Protein AF-A0A4V1T8W9-F1 (afdb_monomer)

Solvent-accessible surface area (backbone atoms only — not comparable to full-atom values): 6146 Å² total; per-residue (Å²): 132,60,69,70,64,53,53,52,52,52,54,53,55,52,54,60,68,66,64,73,64,78,84,74,72,75,81,77,67,94,60,68,73,62,52,72,60,48,53,58,55,50,48,54,55,41,43,75,73,68,45,55,63,72,58,51,54,61,49,60,76,72,62,72,85,55,66,67,59,56,48,52,62,79,56,72,62,85,78,95,57,56,71,68,56,45,38,62,76,71,42,38,87,81,76,106

Nearest PDB structures (foldseek):
  6byh-assembly1_A  TM=2.080E-01  e=4.794E+00  Homo sapiens
  6byh-assembly2_B  TM=2.368E-01  e=5.490E+00  Homo sapiens

pLDDT: mean 84.76, st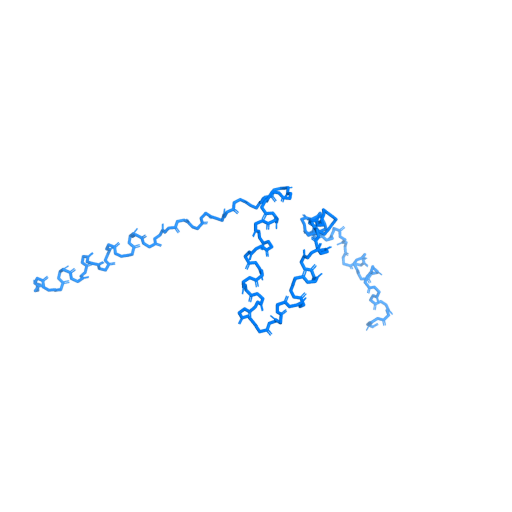d 12.33, range [56.06, 98.25]

Foldseek 3Di:
DDPVVVVVVVVVVVVVVVPPDDPPDDPPDPDCPCVVVVLVVVLVVCVVVPNDNVVSCVVSVPDDDDPPVVCVVVVPDDDPDDPVRVCVVVVVVVVD

Radius of gyration: 25.56 Å; Cα contacts (8 Å, |Δi|>4): 18; chains: 1; bounding box: 35×67×48 Å

Mean predicted aligned error: 11.92 Å

Sequence (96 aa):
MSAKRLCLSIMLATAVATGATSAWAASCSKTSAGFEEWKTEIRGDAINAGVSERTVDKVLANVSYSKATIRADRGQKSFKLTLDEFLRKRGASTIV

Secondary structure (DSSP, 8-state):
--HHHHHHHHHHHHHHHHS-----PPPPPSSSTTHHHHHHHHHHHHHHTT--HHHHHHHHTT----HHHHHHHHT-------HHHHHHHHTHHHH-

Structure (mmCIF, N/CA/C/O backbone):
data_AF-A0A4V1T8W9-F1
#
_entry.id   AF-A0A4V1T8W9-F1
#
loop_
_atom_site.group_PDB
_atom_site.id
_atom_site.type_symbol
_atom_site.label_atom_id
_atom_site.label_alt_id
_atom_site.label_comp_id
_atom_site.label_asym_id
_atom_site.label_entity_id
_atom_site.label_seq_id
_atom_site.pdbx_PDB_ins_code
_atom_site.Cartn_x
_atom_site.Cartn_y
_atom_site.Cartn_z
_atom_site.occupancy
_atom_site.B_iso_or_equiv
_atom_site.auth_seq_id
_atom_site.auth_comp_id
_atom_site.auth_asym_id
_atom_site.auth_atom_id
_atom_site.pdbx_PDB_model_num
ATOM 1 N N . MET A 1 1 ? -21.972 53.612 -5.941 1.00 56.06 1 MET A N 1
ATOM 2 C CA . MET A 1 1 ? -22.016 52.150 -5.692 1.00 56.06 1 MET A CA 1
ATOM 3 C C . MET A 1 1 ? -22.446 51.922 -4.250 1.00 56.06 1 MET A C 1
ATOM 5 O O . MET A 1 1 ? -21.876 52.546 -3.370 1.00 56.06 1 MET A O 1
ATOM 9 N N . SER A 1 2 ? -23.486 51.118 -3.998 1.00 59.91 2 SER A N 1
ATOM 10 C CA . SER A 1 2 ? -23.978 50.878 -2.629 1.00 59.91 2 SER A CA 1
ATOM 11 C C . SER A 1 2 ? -22.952 50.072 -1.826 1.00 59.91 2 SER A C 1
ATOM 13 O O . SER A 1 2 ? -22.413 49.096 -2.351 1.00 59.91 2 SER A O 1
ATOM 15 N N . ALA A 1 3 ? -22.719 50.446 -0.563 1.00 69.12 3 ALA A N 1
ATOM 16 C CA . ALA A 1 3 ? -21.759 49.802 0.342 1.00 69.12 3 ALA A CA 1
ATOM 17 C C . ALA A 1 3 ? -21.908 48.267 0.395 1.00 69.12 3 ALA A C 1
ATOM 19 O O . ALA A 1 3 ? -20.919 47.547 0.476 1.00 69.12 3 ALA A O 1
ATOM 20 N N . LYS A 1 4 ? -23.134 47.752 0.221 1.00 61.94 4 LYS A N 1
ATOM 21 C CA . LYS A 1 4 ? -23.422 46.309 0.154 1.00 61.94 4 LYS A CA 1
ATOM 22 C C . LYS A 1 4 ? -22.760 45.607 -1.038 1.00 61.94 4 LYS A C 1
ATOM 24 O O . LYS A 1 4 ? -22.270 44.494 -0.890 1.00 61.94 4 LYS A O 1
ATOM 29 N N . ARG A 1 5 ? -22.718 46.256 -2.210 1.00 67.56 5 ARG A N 1
ATOM 30 C CA . ARG A 1 5 ? -22.065 45.703 -3.411 1.00 67.56 5 ARG A CA 1
ATOM 31 C C . ARG A 1 5 ? -20.543 45.742 -3.284 1.00 67.56 5 ARG A C 1
ATOM 33 O O . ARG A 1 5 ? -19.889 44.829 -3.760 1.00 67.56 5 ARG A O 1
ATOM 40 N N . LEU A 1 6 ? -19.996 46.750 -2.600 1.00 72.00 6 LEU A N 1
ATOM 41 C CA . LEU A 1 6 ? -18.558 46.848 -2.340 1.00 72.00 6 LEU A CA 1
ATOM 42 C C . LEU A 1 6 ? -18.089 45.779 -1.336 1.00 72.00 6 LEU A C 1
ATOM 44 O O . LEU A 1 6 ? -17.105 45.098 -1.605 1.00 72.00 6 LEU A O 1
ATOM 48 N N . CYS A 1 7 ? -18.827 45.554 -0.242 1.00 73.06 7 CYS A N 1
ATOM 49 C CA . CYS A 1 7 ? -18.507 44.494 0.722 1.00 73.06 7 CYS A CA 1
ATOM 50 C C . CYS A 1 7 ? -18.578 43.088 0.109 1.00 73.06 7 CYS A C 1
ATOM 52 O O . CYS A 1 7 ? -17.715 42.259 0.391 1.00 73.06 7 CYS A O 1
ATOM 54 N N . LEU A 1 8 ? -19.571 42.821 -0.747 1.00 75.25 8 LEU A N 1
ATOM 55 C CA . LEU A 1 8 ? -19.710 41.514 -1.394 1.00 75.25 8 LEU A CA 1
ATOM 56 C C . LEU A 1 8 ? -18.554 41.235 -2.371 1.00 75.25 8 LEU A C 1
ATOM 58 O O . LEU A 1 8 ? -18.016 40.131 -2.381 1.00 75.25 8 LEU A O 1
ATOM 62 N N . SER A 1 9 ? -18.123 42.243 -3.136 1.00 70.69 9 SER A N 1
ATOM 63 C CA . SER A 1 9 ? -16.968 42.121 -4.035 1.00 70.69 9 SER A CA 1
ATOM 64 C C . SER A 1 9 ? -15.653 41.916 -3.280 1.00 70.69 9 SER A C 1
ATOM 66 O O . SER A 1 9 ? -14.816 41.134 -3.723 1.00 70.69 9 SER A O 1
ATOM 68 N N . ILE A 1 10 ? -15.475 42.577 -2.130 1.00 75.12 10 ILE A N 1
ATOM 69 C CA . ILE A 1 10 ? -14.282 42.411 -1.285 1.00 75.12 10 ILE A CA 1
ATOM 70 C C . ILE A 1 10 ? -14.229 40.996 -0.697 1.00 75.12 10 ILE A C 1
ATOM 72 O O . ILE A 1 10 ? -13.179 40.361 -0.765 1.00 75.12 10 ILE A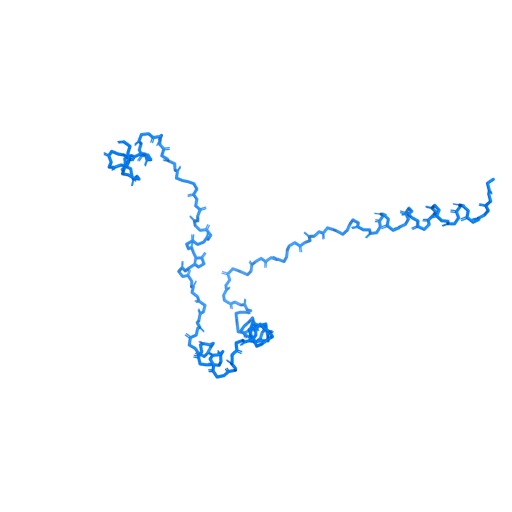 O 1
ATOM 76 N N . MET A 1 11 ? -15.356 40.479 -0.193 1.00 74.81 11 MET A N 1
ATOM 77 C CA . MET A 1 11 ? -15.467 39.115 0.347 1.00 74.81 11 MET A CA 1
ATOM 78 C C . MET A 1 11 ? -15.179 38.042 -0.712 1.00 74.81 11 MET A C 1
ATOM 80 O O . MET A 1 11 ? -14.458 37.081 -0.448 1.00 74.81 11 MET A O 1
ATOM 84 N N . LEU A 1 12 ? -15.691 38.217 -1.934 1.00 74.88 12 LEU A N 1
ATOM 85 C CA . LEU A 1 12 ? -15.455 37.263 -3.019 1.00 74.88 12 LEU A CA 1
ATOM 86 C C . LEU A 1 12 ? -13.993 37.286 -3.501 1.00 74.88 12 LEU A C 1
ATOM 88 O O . LEU A 1 12 ? -13.416 36.233 -3.761 1.00 74.88 12 LEU A O 1
ATOM 92 N N . ALA A 1 13 ? -13.369 38.467 -3.560 1.00 71.62 13 ALA A N 1
ATOM 93 C CA . ALA A 1 13 ? -11.958 38.605 -3.924 1.00 71.62 13 ALA A CA 1
ATOM 94 C C . ALA A 1 13 ? -11.015 37.985 -2.876 1.00 71.62 13 ALA A C 1
ATOM 96 O O . ALA A 1 13 ? -10.001 37.389 -3.239 1.00 71.62 13 ALA A O 1
ATOM 97 N N . THR A 1 14 ? -11.363 38.062 -1.585 1.00 70.56 14 THR A N 1
ATOM 98 C CA . THR A 1 14 ? -10.576 37.414 -0.521 1.00 70.56 14 THR A CA 1
ATOM 99 C C . THR A 1 14 ? -10.712 35.893 -0.543 1.00 70.56 14 THR A C 1
ATOM 101 O O . THR A 1 14 ? -9.710 35.211 -0.357 1.00 70.56 14 THR A O 1
ATOM 104 N N . ALA A 1 15 ? -11.899 35.352 -0.838 1.00 70.44 15 ALA A N 1
ATOM 105 C CA . ALA A 1 15 ? -12.113 33.904 -0.937 1.00 70.44 15 ALA A CA 1
ATOM 106 C C . ALA A 1 15 ? -11.342 33.254 -2.104 1.00 70.44 15 ALA A C 1
ATOM 108 O O . ALA A 1 15 ? -10.829 32.145 -1.973 1.00 70.44 15 ALA A O 1
ATOM 109 N N . VAL A 1 16 ? -11.213 33.951 -3.239 1.00 69.38 16 VAL A N 1
ATOM 110 C CA . VAL A 1 16 ? -10.415 33.468 -4.382 1.00 69.38 16 VAL A CA 1
ATOM 111 C C . VAL A 1 16 ? -8.913 33.545 -4.088 1.00 69.38 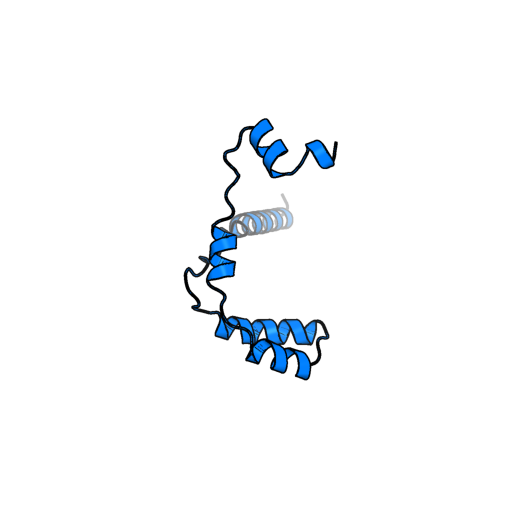16 VAL A C 1
ATOM 113 O O . VAL A 1 16 ? -8.169 32.644 -4.471 1.00 69.38 16 VAL A O 1
ATOM 116 N N . ALA A 1 17 ? -8.460 34.577 -3.367 1.00 67.94 17 ALA A N 1
ATOM 117 C CA . ALA A 1 17 ? -7.049 34.741 -3.018 1.00 67.94 17 ALA A CA 1
ATOM 118 C C . ALA A 1 17 ? -6.547 33.704 -1.994 1.00 67.94 17 ALA A C 1
ATOM 120 O O . ALA A 1 17 ? -5.376 33.331 -2.032 1.00 67.94 17 ALA A O 1
ATOM 121 N N . THR A 1 18 ? -7.411 33.205 -1.102 1.00 68.38 18 THR A N 1
ATOM 122 C CA . THR A 1 18 ? -7.051 32.188 -0.095 1.00 68.38 18 THR A CA 1
ATOM 123 C C . THR A 1 18 ? -7.296 30.747 -0.554 1.00 68.38 18 THR A C 1
ATOM 125 O O . THR A 1 18 ? -6.765 29.819 0.051 1.00 68.38 18 THR A O 1
ATOM 128 N N . GLY A 1 19 ? -8.052 30.541 -1.638 1.00 62.88 19 GLY A N 1
ATOM 129 C CA . GLY A 1 19 ? -8.343 29.216 -2.200 1.00 62.88 19 GLY A CA 1
ATOM 130 C C . GLY A 1 19 ? -7.181 28.562 -2.957 1.00 62.88 19 GLY A C 1
ATOM 131 O O . GLY A 1 19 ? -7.204 27.354 -3.183 1.00 62.88 19 GLY A O 1
ATOM 132 N N . ALA A 1 20 ? -6.140 29.320 -3.316 1.00 62.59 20 ALA A N 1
ATOM 133 C CA . ALA A 1 20 ? -4.939 28.802 -3.973 1.00 62.59 20 ALA A CA 1
ATOM 134 C C . ALA A 1 20 ? -3.983 28.139 -2.964 1.00 62.59 20 ALA A C 1
ATOM 136 O O . ALA A 1 20 ? -2.821 28.520 -2.826 1.00 62.59 20 ALA A O 1
ATOM 137 N N . THR A 1 21 ? -4.471 27.138 -2.231 1.00 66.50 21 THR A N 1
ATOM 138 C CA . THR A 1 21 ? -3.576 26.257 -1.480 1.00 66.50 21 THR A CA 1
ATOM 139 C C . THR A 1 21 ? -2.839 25.377 -2.482 1.00 66.50 21 THR A C 1
ATOM 141 O O . THR A 1 21 ? -3.437 24.720 -3.335 1.00 66.50 21 THR A O 1
ATOM 144 N N . SER A 1 22 ? -1.511 25.402 -2.430 1.00 64.38 22 SER A N 1
ATOM 145 C CA . SER A 1 22 ? -0.706 24.416 -3.137 1.00 64.38 22 SER A CA 1
ATOM 146 C C . SER A 1 22 ? -1.054 23.056 -2.540 1.00 64.38 22 SER A C 1
ATOM 148 O O . SER A 1 22 ? -0.864 22.834 -1.346 1.00 64.38 22 SER A O 1
ATOM 150 N N . ALA A 1 23 ? -1.597 22.150 -3.350 1.00 66.69 23 ALA A N 1
ATOM 151 C CA . ALA A 1 23 ? -1.761 20.764 -2.947 1.00 66.69 23 ALA A CA 1
ATOM 152 C C . ALA A 1 23 ? -0.364 20.135 -2.866 1.00 66.69 23 ALA A C 1
ATOM 154 O O . ALA A 1 23 ? 0.156 19.593 -3.842 1.00 66.69 23 ALA A O 1
ATOM 155 N N . TRP A 1 24 ? 0.281 20.264 -1.707 1.00 64.25 24 TRP A N 1
ATOM 156 C C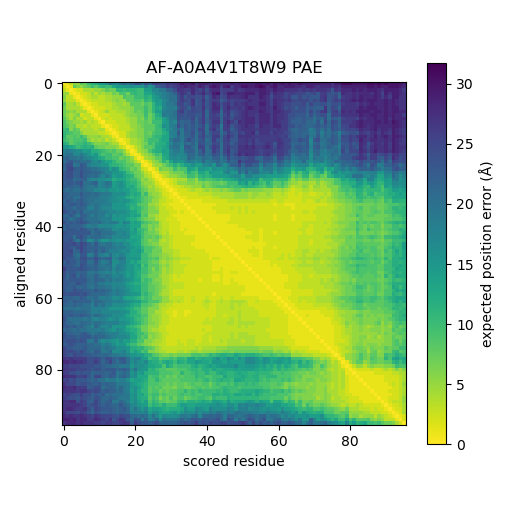A . TRP A 1 24 ? 1.477 19.499 -1.393 1.00 64.25 24 TRP A CA 1
ATOM 157 C C . TRP A 1 24 ? 1.033 18.053 -1.249 1.00 64.25 24 TRP A C 1
ATOM 159 O O . TRP A 1 24 ? 0.478 17.660 -0.224 1.00 64.25 24 TRP A O 1
ATOM 169 N N . ALA A 1 25 ? 1.228 17.264 -2.305 1.00 63.56 25 ALA A N 1
ATOM 170 C CA . ALA A 1 25 ? 1.090 15.826 -2.186 1.00 63.56 25 ALA A CA 1
ATOM 171 C C . ALA A 1 25 ? 2.017 15.376 -1.054 1.00 63.56 25 ALA A C 1
ATOM 173 O O . ALA A 1 25 ? 3.211 15.698 -1.057 1.00 63.56 25 ALA A O 1
ATOM 174 N N . ALA A 1 26 ? 1.462 14.669 -0.070 1.00 65.00 26 ALA A N 1
ATOM 175 C CA . ALA A 1 26 ? 2.272 14.054 0.965 1.00 65.00 26 ALA A CA 1
ATOM 176 C C . ALA A 1 26 ? 3.372 13.228 0.283 1.00 65.00 26 ALA A C 1
ATOM 178 O O . ALA A 1 26 ? 3.112 12.488 -0.669 1.00 65.00 26 ALA A O 1
ATOM 179 N N . SER A 1 27 ? 4.618 13.387 0.731 1.00 67.00 27 SER A N 1
ATOM 180 C CA . SER A 1 27 ? 5.725 12.605 0.185 1.00 67.00 27 SER A CA 1
ATOM 181 C C . SER A 1 27 ? 5.431 11.124 0.408 1.00 67.00 27 SER A C 1
ATOM 183 O O . SER A 1 27 ? 5.317 10.674 1.549 1.00 67.00 27 SER A O 1
ATOM 185 N N . CYS A 1 28 ? 5.287 10.358 -0.675 1.00 72.38 28 CYS A N 1
ATOM 186 C CA . CYS A 1 28 ? 5.044 8.926 -0.571 1.00 72.38 28 CYS A CA 1
ATOM 187 C C . CYS A 1 28 ? 6.227 8.260 0.1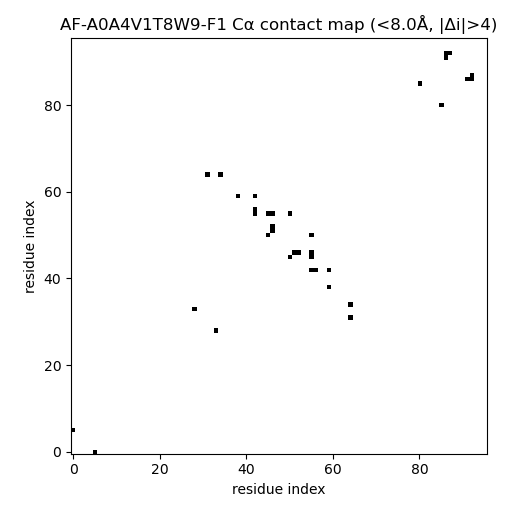47 1.00 72.38 28 CYS A C 1
ATOM 189 O O . CYS A 1 28 ? 7.368 8.324 -0.326 1.00 72.38 28 CYS A O 1
ATOM 191 N N . SER A 1 29 ? 5.958 7.584 1.268 1.00 77.81 29 SER A N 1
ATOM 192 C CA . SER A 1 29 ? 6.985 6.876 2.041 1.00 77.81 29 SER A CA 1
ATOM 193 C C . SER A 1 29 ? 7.777 5.916 1.152 1.00 77.81 29 SER A C 1
ATOM 195 O O . SER A 1 29 ? 7.215 5.151 0.366 1.00 77.81 29 SER A O 1
ATOM 197 N N . LYS A 1 30 ? 9.109 5.923 1.263 1.00 80.75 30 LYS A N 1
ATOM 198 C CA . LYS A 1 30 ? 9.976 4.988 0.522 1.00 80.75 30 LYS A CA 1
ATOM 199 C C . LYS A 1 30 ? 10.135 3.637 1.226 1.00 80.75 30 LYS A C 1
ATOM 201 O O . LYS A 1 30 ? 10.703 2.725 0.628 1.00 80.75 30 LYS A O 1
ATOM 206 N N . THR A 1 31 ? 9.636 3.509 2.453 1.00 87.25 31 THR A N 1
ATOM 207 C CA . THR A 1 31 ? 9.764 2.323 3.307 1.00 87.25 31 THR A CA 1
ATOM 208 C C . THR A 1 31 ? 8.384 1.835 3.761 1.00 87.25 31 THR A C 1
ATOM 210 O O . THR A 1 31 ? 7.357 2.354 3.331 1.00 87.25 31 THR A O 1
ATOM 213 N N . SER A 1 32 ? 8.357 0.834 4.642 1.00 90.88 32 SER A N 1
ATOM 214 C CA . SER A 1 32 ? 7.141 0.367 5.316 1.00 90.88 32 SER A CA 1
ATOM 215 C C . SER A 1 32 ? 6.671 1.286 6.449 1.00 90.88 32 SER A C 1
ATOM 217 O O . SER A 1 32 ? 5.718 0.943 7.144 1.00 90.88 32 SER A O 1
ATOM 219 N N . ALA A 1 33 ? 7.337 2.425 6.679 1.00 91.19 33 ALA A N 1
ATOM 220 C CA . ALA A 1 33 ? 6.910 3.387 7.689 1.00 91.19 33 ALA A CA 1
ATOM 221 C C . ALA A 1 33 ? 5.466 3.839 7.413 1.00 91.19 33 ALA A C 1
ATOM 223 O O . ALA A 1 33 ? 5.148 4.204 6.279 1.00 91.19 33 ALA A O 1
ATOM 224 N N . GLY A 1 34 ? 4.620 3.778 8.445 1.00 90.44 34 GLY A N 1
ATOM 225 C CA . GLY A 1 34 ? 3.188 4.087 8.375 1.00 90.44 34 GLY A CA 1
ATOM 226 C C . GLY A 1 34 ? 2.281 2.913 7.989 1.00 90.44 34 GLY A C 1
ATOM 227 O O . GLY A 1 34 ? 1.070 3.054 8.069 1.00 90.44 34 GLY A O 1
ATOM 228 N N . PHE A 1 35 ? 2.821 1.745 7.613 1.00 93.38 35 PHE A N 1
ATOM 229 C CA . PHE A 1 35 ? 1.987 0.615 7.183 1.00 93.38 35 PHE A CA 1
ATOM 230 C C . PHE A 1 35 ? 1.075 0.077 8.295 1.00 93.38 35 PHE A C 1
ATOM 232 O O . PHE A 1 35 ? -0.081 -0.233 8.040 1.00 93.38 35 PHE A O 1
ATOM 239 N N . GLU A 1 36 ? 1.583 -0.020 9.523 1.00 93.31 36 GLU A N 1
ATOM 240 C CA . GLU A 1 36 ? 0.791 -0.503 10.661 1.00 93.31 36 GLU A CA 1
ATOM 241 C C . GLU A 1 36 ? -0.308 0.489 11.060 1.00 93.31 36 GLU A C 1
ATOM 243 O O . GLU A 1 36 ? -1.428 0.065 11.321 1.00 93.31 36 GLU A O 1
ATOM 248 N N . GLU A 1 37 ? -0.020 1.792 11.012 1.00 93.06 37 GLU A N 1
ATOM 249 C CA . GLU A 1 37 ? -1.017 2.846 11.247 1.00 93.06 37 GLU A CA 1
ATOM 250 C C . GLU A 1 37 ? -2.131 2.789 10.197 1.00 93.06 37 GLU A C 1
ATOM 252 O 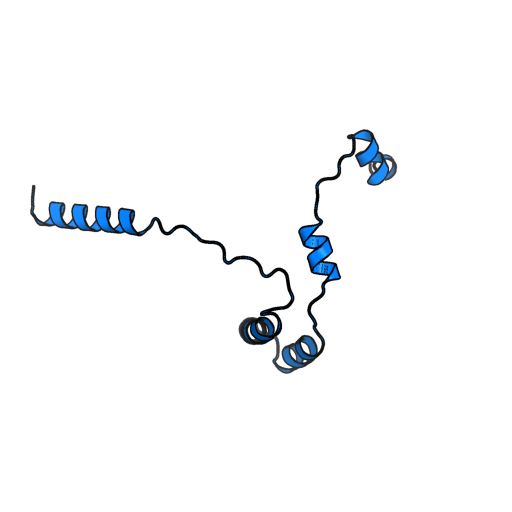O . GLU A 1 37 ? -3.314 2.738 10.523 1.00 93.06 37 GLU A O 1
ATOM 257 N N . TRP A 1 38 ? -1.745 2.660 8.927 1.00 92.50 38 TRP A N 1
ATOM 258 C CA . TRP A 1 38 ? -2.679 2.506 7.818 1.00 92.50 38 TRP A CA 1
ATOM 259 C C . TRP A 1 38 ? -3.593 1.277 7.966 1.00 92.50 38 TRP A C 1
ATOM 261 O O . TRP A 1 38 ? -4.754 1.330 7.563 1.00 92.50 38 TRP A O 1
ATOM 271 N N . LYS A 1 39 ? -3.133 0.169 8.574 1.00 94.88 39 LYS A N 1
ATOM 272 C CA . LYS A 1 39 ? -4.023 -0.977 8.853 1.00 94.88 39 LYS A CA 1
ATOM 273 C C . LYS A 1 39 ? -5.135 -0.616 9.843 1.00 94.88 39 LYS A C 1
ATOM 275 O O . LYS A 1 39 ? -6.229 -1.168 9.744 1.00 94.88 39 LYS A O 1
ATOM 280 N N . THR A 1 40 ? -4.875 0.283 10.786 1.00 93.88 40 THR A N 1
ATOM 281 C CA . THR A 1 40 ? -5.891 0.771 11.728 1.00 93.88 40 THR A CA 1
ATOM 282 C C . THR A 1 40 ? -6.922 1.634 11.006 1.00 93.88 40 THR A C 1
ATOM 284 O O . THR A 1 40 ? -8.122 1.436 11.192 1.00 93.88 40 THR A O 1
ATOM 287 N N . GLU A 1 41 ? -6.469 2.529 10.127 1.00 94.69 41 GLU A N 1
ATOM 288 C CA . GLU A 1 41 ? -7.345 3.369 9.302 1.00 94.69 41 GLU A CA 1
ATOM 289 C C . GLU A 1 41 ? -8.223 2.514 8.374 1.00 94.69 41 GLU A C 1
ATOM 291 O O . GLU A 1 41 ? -9.452 2.604 8.411 1.00 94.69 41 GLU A O 1
ATOM 296 N N . ILE A 1 42 ? -7.613 1.590 7.619 1.00 95.75 42 ILE A N 1
ATOM 297 C CA . ILE A 1 42 ? -8.342 0.757 6.655 1.00 95.75 42 ILE A CA 1
ATOM 298 C C . ILE A 1 42 ? -9.314 -0.213 7.328 1.00 95.75 42 ILE A C 1
ATOM 300 O O . ILE A 1 42 ? -10.308 -0.610 6.720 1.00 95.75 42 ILE A O 1
ATOM 304 N N . ARG A 1 43 ? -9.059 -0.598 8.587 1.00 97.00 43 ARG A N 1
ATOM 305 C CA . ARG A 1 43 ? -10.022 -1.364 9.385 1.00 97.00 43 ARG A CA 1
ATOM 306 C C . ARG A 1 43 ? -11.325 -0.582 9.535 1.00 97.00 43 ARG A C 1
ATOM 308 O O . ARG A 1 43 ? -12.391 -1.157 9.324 1.00 97.00 43 ARG A O 1
ATOM 315 N N . GLY A 1 44 ? -11.236 0.703 9.884 1.00 95.94 44 GLY A N 1
ATOM 316 C CA . GLY A 1 44 ? -12.393 1.590 10.011 1.00 95.94 44 GLY A CA 1
ATOM 317 C C . GLY A 1 44 ? -13.153 1.721 8.694 1.00 95.94 44 GLY A C 1
ATOM 318 O O . GLY A 1 44 ? -14.362 1.489 8.656 1.00 95.94 44 GLY A O 1
ATOM 319 N N . ASP A 1 45 ? -12.435 1.987 7.603 1.00 97.12 45 ASP A N 1
ATOM 320 C CA . ASP A 1 45 ? -13.027 2.108 6.266 1.00 97.12 45 ASP A CA 1
ATOM 321 C C . ASP A 1 45 ? -13.733 0.821 5.821 1.00 97.12 45 ASP A C 1
ATOM 323 O O . ASP A 1 45 ? -14.854 0.865 5.313 1.00 97.12 45 ASP A O 1
ATOM 327 N N . ALA A 1 46 ? -13.116 -0.342 6.048 1.00 97.62 46 ALA A N 1
ATOM 328 C CA . ALA A 1 46 ? -13.680 -1.632 5.663 1.00 97.62 46 ALA A CA 1
ATOM 329 C C . ALA A 1 46 ? -14.961 -1.968 6.442 1.00 97.62 46 ALA A C 1
ATOM 331 O O . ALA A 1 46 ? -15.927 -2.452 5.851 1.00 97.62 46 ALA A O 1
ATOM 332 N N . ILE A 1 47 ? -14.990 -1.694 7.750 1.00 97.88 47 ILE A N 1
ATOM 333 C CA . ILE A 1 47 ? -16.186 -1.906 8.579 1.00 97.88 47 ILE A CA 1
ATOM 334 C C . ILE A 1 47 ? -17.311 -0.966 8.137 1.00 97.88 47 ILE A C 1
ATOM 336 O O . ILE A 1 47 ? -18.440 -1.415 7.943 1.00 97.88 47 ILE A O 1
ATOM 340 N N . ASN A 1 48 ? -16.999 0.310 7.891 1.00 97.62 48 ASN A N 1
ATOM 341 C CA . ASN A 1 48 ? -17.963 1.292 7.387 1.00 97.62 48 ASN A CA 1
ATOM 342 C C . ASN A 1 48 ? -18.507 0.921 5.998 1.00 97.62 48 ASN A C 1
ATOM 344 O O . ASN A 1 48 ? -19.666 1.193 5.692 1.00 97.62 48 ASN A O 1
ATOM 348 N N . ALA A 1 49 ? -17.696 0.253 5.173 1.00 97.88 49 ALA A N 1
ATOM 349 C CA . ALA A 1 49 ? -18.104 -0.300 3.884 1.00 97.88 49 ALA A CA 1
ATOM 350 C C . ALA A 1 49 ? -18.918 -1.610 3.995 1.00 97.88 49 ALA A C 1
ATOM 352 O O . ALA A 1 49 ? -19.308 -2.177 2.974 1.00 97.88 49 ALA A O 1
ATOM 353 N N . GLY A 1 50 ? -19.189 -2.100 5.210 1.00 97.94 50 GLY A N 1
ATOM 354 C CA . GLY A 1 50 ? -20.028 -3.273 5.470 1.00 97.94 50 GLY A CA 1
ATOM 355 C C . GLY A 1 50 ? -19.280 -4.606 5.550 1.00 97.94 50 GLY A C 1
ATOM 356 O O . GLY A 1 50 ? -19.913 -5.663 5.575 1.00 97.94 50 GLY A O 1
ATOM 357 N N . VAL A 1 51 ? -17.945 -4.603 5.604 1.00 98.19 51 VAL A N 1
ATOM 358 C CA . VAL A 1 51 ? -17.167 -5.831 5.820 1.00 98.19 51 VAL A CA 1
ATOM 359 C C . VAL A 1 51 ? -17.239 -6.222 7.297 1.00 98.19 51 VAL A C 1
ATOM 361 O O . VAL A 1 51 ? -16.945 -5.422 8.180 1.00 98.19 51 VAL A O 1
ATOM 364 N N . SER A 1 52 ? -17.595 -7.476 7.590 1.00 98.25 52 SER A N 1
ATOM 365 C CA . SER A 1 52 ? -17.693 -7.954 8.976 1.00 98.25 52 SER A CA 1
ATOM 366 C C . SER A 1 52 ? -16.350 -7.856 9.710 1.00 98.25 52 SER A C 1
ATOM 368 O O . SER A 1 52 ? -15.331 -8.289 9.159 1.00 98.25 52 SER A O 1
ATOM 370 N N . GLU A 1 53 ? -16.367 -7.437 10.978 1.00 97.94 53 GLU A N 1
ATOM 371 C CA . GLU A 1 53 ? -15.161 -7.292 11.809 1.00 97.94 53 GLU A CA 1
ATOM 372 C C . GLU A 1 53 ? -14.295 -8.555 11.823 1.00 97.94 53 GLU A C 1
ATOM 374 O O . GLU A 1 53 ? -13.095 -8.490 11.578 1.00 97.94 53 GLU A O 1
ATOM 379 N N . ARG A 1 54 ? -14.918 -9.734 11.971 1.00 97.94 54 ARG A N 1
ATOM 380 C CA . ARG A 1 54 ? -14.224 -11.032 11.939 1.00 97.94 54 ARG A CA 1
ATOM 381 C C . ARG A 1 54 ? -13.366 -11.217 10.684 1.00 97.94 54 ARG A C 1
ATOM 383 O O . ARG A 1 54 ? -12.270 -11.767 10.766 1.00 97.94 54 ARG A O 1
ATOM 390 N N . THR A 1 55 ? -13.880 -10.823 9.521 1.00 97.75 55 THR A N 1
ATOM 391 C CA . THR A 1 55 ? -13.146 -10.924 8.253 1.00 97.75 55 THR A CA 1
ATOM 392 C C . THR A 1 55 ? -12.009 -9.916 8.214 1.00 97.75 55 THR A C 1
ATOM 394 O O . THR A 1 55 ? -10.895 -10.294 7.856 1.00 97.75 55 THR A O 1
ATOM 397 N N . VAL A 1 56 ? -12.265 -8.668 8.614 1.00 97.75 56 VAL A N 1
ATOM 398 C CA . VAL A 1 56 ? -11.245 -7.614 8.641 1.00 97.75 56 VAL A CA 1
ATOM 399 C C . VAL A 1 56 ? -10.088 -8.010 9.557 1.00 97.75 56 VAL A C 1
ATOM 401 O O . VAL A 1 56 ? -8.944 -8.031 9.111 1.00 97.75 56 VAL A O 1
ATOM 404 N N . ASP A 1 57 ? -10.380 -8.436 10.785 1.00 96.56 57 ASP A N 1
ATOM 405 C CA . ASP A 1 57 ? -9.368 -8.827 11.768 1.00 96.56 57 ASP A CA 1
ATOM 406 C C . ASP A 1 57 ? -8.565 -10.048 11.288 1.00 96.56 57 ASP A C 1
ATOM 408 O O . ASP A 1 57 ? -7.335 -10.058 11.352 1.00 96.56 57 ASP A O 1
ATOM 412 N N . LYS A 1 58 ? -9.239 -11.062 10.720 1.00 97.19 58 LYS A N 1
ATOM 413 C CA . LYS A 1 58 ? -8.571 -12.250 10.164 1.00 97.19 58 LYS A CA 1
ATOM 414 C C . LYS A 1 58 ? -7.625 -11.891 9.017 1.00 97.19 58 LYS A C 1
ATOM 416 O O . LYS A 1 58 ? -6.544 -12.471 8.917 1.00 97.19 58 LYS A O 1
ATOM 421 N N . VAL A 1 59 ? -8.032 -10.989 8.127 1.00 96.44 59 VAL A N 1
ATOM 422 C CA . VAL A 1 59 ? -7.222 -10.603 6.967 1.00 96.44 59 VAL A CA 1
ATOM 423 C C . VAL A 1 59 ? -6.068 -9.708 7.406 1.00 96.44 59 VAL A C 1
ATOM 425 O O . VAL A 1 59 ? -4.916 -10.052 7.153 1.00 96.44 59 VAL A O 1
ATOM 428 N N . LEU A 1 60 ? -6.344 -8.608 8.110 1.00 95.94 60 LEU A N 1
ATOM 429 C CA . LEU A 1 60 ? -5.330 -7.615 8.479 1.00 95.94 60 LEU A CA 1
ATOM 430 C C . LEU A 1 60 ? -4.262 -8.161 9.436 1.00 95.94 60 LEU A C 1
ATOM 432 O O . LEU A 1 60 ? -3.131 -7.674 9.408 1.00 95.94 60 LEU A O 1
ATOM 436 N N . ALA A 1 61 ? -4.565 -9.208 10.211 1.00 94.25 61 ALA A N 1
ATOM 437 C CA . ALA A 1 61 ? -3.567 -9.925 11.009 1.00 94.25 61 ALA A CA 1
ATOM 438 C C . ALA A 1 61 ? -2.485 -10.624 10.162 1.00 94.25 61 ALA A C 1
ATOM 440 O O . ALA A 1 61 ? -1.383 -10.859 10.648 1.00 94.25 61 ALA A O 1
ATOM 441 N N . ASN A 1 62 ? -2.786 -10.960 8.905 1.00 94.38 62 ASN A N 1
ATOM 442 C CA . ASN A 1 62 ? -1.898 -11.720 8.021 1.00 94.38 62 ASN A CA 1
ATOM 443 C C . ASN A 1 62 ? -1.298 -10.877 6.883 1.00 94.38 62 ASN A C 1
ATOM 445 O O . ASN A 1 62 ? -0.415 -11.350 6.165 1.00 94.38 62 ASN A O 1
ATOM 449 N N . VAL A 1 63 ? -1.760 -9.639 6.687 1.00 94.56 63 VAL A N 1
ATOM 450 C CA . VAL A 1 63 ? -1.232 -8.753 5.643 1.00 94.56 63 VAL A CA 1
ATOM 451 C C . VAL A 1 63 ? 0.030 -8.051 6.146 1.00 94.56 63 VAL A C 1
ATOM 453 O O . VAL A 1 63 ? 0.084 -7.527 7.257 1.00 94.56 63 VAL A O 1
ATOM 456 N N . SER A 1 64 ? 1.050 -8.008 5.292 1.00 93.88 64 SER A N 1
ATOM 457 C CA . SER A 1 64 ? 2.316 -7.324 5.548 1.00 93.88 64 SER A CA 1
ATOM 458 C C . SER A 1 64 ? 2.715 -6.439 4.369 1.00 93.88 64 SER A C 1
ATOM 460 O O . SER A 1 64 ? 2.222 -6.589 3.248 1.00 93.88 64 SER A O 1
ATOM 462 N N . TYR A 1 65 ? 3.631 -5.504 4.618 1.00 93.56 65 TYR A N 1
ATOM 463 C CA . TYR A 1 65 ? 4.131 -4.600 3.590 1.00 93.56 65 TYR A CA 1
ATOM 464 C C . TYR A 1 65 ? 4.899 -5.361 2.492 1.00 93.56 65 TYR A C 1
ATOM 466 O O . TYR A 1 65 ? 6.028 -5.820 2.693 1.00 93.56 65 TYR A O 1
ATOM 474 N N . SER A 1 66 ? 4.322 -5.447 1.289 1.00 94.06 66 SER A N 1
ATOM 475 C CA . SER A 1 66 ? 4.949 -6.122 0.146 1.00 94.06 66 SER A CA 1
ATOM 476 C C . SER A 1 66 ? 5.937 -5.213 -0.592 1.00 94.06 66 SER A C 1
ATOM 478 O O . SER A 1 66 ? 5.579 -4.444 -1.488 1.00 94.06 66 SER A O 1
ATOM 480 N N . LYS A 1 67 ? 7.232 -5.359 -0.287 1.00 93.19 67 LYS A N 1
ATOM 481 C CA . LYS A 1 67 ? 8.306 -4.667 -1.028 1.00 93.19 67 LYS A CA 1
ATOM 482 C C . LYS A 1 67 ? 8.324 -5.030 -2.517 1.00 93.19 67 LYS A C 1
ATOM 484 O O . LYS A 1 67 ? 8.733 -4.207 -3.333 1.00 93.19 67 LYS A O 1
ATOM 489 N N . ALA A 1 68 ? 7.923 -6.251 -2.874 1.00 94.44 68 ALA A N 1
ATOM 490 C CA . ALA A 1 68 ? 7.880 -6.706 -4.261 1.00 94.44 68 ALA A CA 1
ATOM 491 C C . ALA A 1 68 ? 6.810 -5.951 -5.061 1.00 94.44 68 ALA A C 1
ATOM 493 O O . ALA A 1 68 ? 7.118 -5.413 -6.123 1.00 94.44 68 ALA A O 1
ATOM 494 N N . THR A 1 69 ? 5.600 -5.828 -4.508 1.00 93.75 69 THR A N 1
ATOM 495 C CA . THR A 1 69 ? 4.493 -5.089 -5.132 1.00 93.75 69 THR A CA 1
ATOM 496 C C . THR A 1 69 ? 4.846 -3.616 -5.309 1.00 93.75 69 THR A C 1
ATOM 498 O O . THR A 1 69 ? 4.743 -3.092 -6.412 1.00 93.75 69 THR A O 1
ATOM 501 N N . ILE A 1 70 ? 5.365 -2.965 -4.261 1.00 92.19 70 ILE A N 1
ATOM 502 C CA . ILE A 1 70 ? 5.768 -1.549 -4.323 1.00 92.19 70 ILE A CA 1
ATOM 503 C C . ILE A 1 70 ? 6.882 -1.320 -5.352 1.00 92.19 70 ILE A C 1
ATOM 505 O O . ILE A 1 70 ? 6.904 -0.302 -6.043 1.00 92.19 70 ILE A O 1
ATOM 509 N N . ARG A 1 71 ? 7.824 -2.262 -5.479 1.00 91.88 71 ARG A N 1
ATOM 510 C CA . ARG A 1 71 ? 8.883 -2.186 -6.494 1.00 91.88 71 ARG A CA 1
ATOM 511 C C . ARG A 1 71 ? 8.326 -2.334 -7.906 1.00 91.88 71 ARG A C 1
ATOM 513 O O . ARG A 1 71 ? 8.784 -1.617 -8.788 1.00 91.88 71 ARG A O 1
ATOM 520 N N . ALA A 1 72 ? 7.389 -3.256 -8.116 1.00 93.00 72 ALA A N 1
ATOM 521 C CA . ALA A 1 72 ? 6.746 -3.448 -9.411 1.00 93.00 72 ALA A CA 1
ATOM 522 C C . ALA A 1 72 ? 5.955 -2.199 -9.822 1.00 93.00 72 ALA A C 1
ATOM 524 O O . ALA A 1 72 ? 6.131 -1.724 -10.939 1.00 93.00 72 ALA A O 1
ATOM 525 N N . ASP A 1 73 ? 5.183 -1.624 -8.897 1.00 92.38 73 ASP A N 1
ATOM 526 C CA . ASP A 1 73 ? 4.413 -0.396 -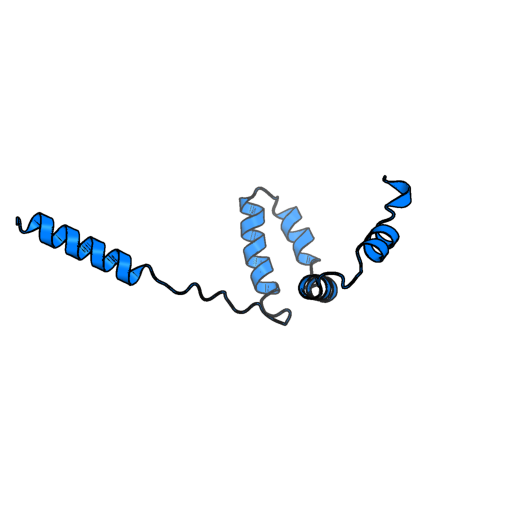9.106 1.00 92.38 73 ASP A CA 1
ATOM 527 C C . ASP A 1 73 ? 5.306 0.788 -9.513 1.00 92.38 73 ASP A C 1
ATOM 529 O O . ASP A 1 73 ? 5.184 1.333 -10.608 1.00 92.38 73 ASP A O 1
ATOM 533 N N . ARG A 1 74 ? 6.322 1.099 -8.701 1.00 90.44 74 ARG A N 1
ATOM 534 C CA . ARG A 1 74 ? 7.306 2.157 -9.008 1.00 90.44 74 ARG A CA 1
ATOM 535 C C . ARG A 1 74 ? 8.156 1.856 -10.243 1.00 90.44 74 ARG A C 1
ATOM 537 O O . ARG A 1 74 ? 8.784 2.750 -10.808 1.00 90.44 74 ARG A O 1
ATOM 544 N N . GLY A 1 75 ? 8.244 0.581 -10.607 1.00 90.81 75 GLY A N 1
ATOM 545 C CA . GLY A 1 75 ? 8.984 0.068 -11.749 1.00 90.81 75 GLY A CA 1
ATOM 546 C C . GLY A 1 75 ? 8.180 0.040 -13.046 1.00 90.81 75 GLY A C 1
ATOM 547 O O . GLY A 1 75 ? 8.755 -0.354 -14.062 1.00 90.81 75 GLY A O 1
ATOM 548 N N . GLN A 1 76 ? 6.904 0.451 -13.042 1.00 88.88 76 GLN A N 1
ATOM 549 C CA . GLN A 1 76 ? 6.073 0.536 -14.245 1.00 88.88 76 GLN A CA 1
ATOM 550 C C . GLN A 1 76 ? 6.615 1.603 -15.203 1.00 88.88 76 GLN A C 1
ATOM 552 O O . GLN A 1 76 ? 6.225 2.767 -15.185 1.00 88.88 76 GLN A O 1
ATOM 557 N N . LYS A 1 77 ? 7.559 1.199 -16.051 1.00 84.50 77 LYS A N 1
ATOM 558 C CA . LYS A 1 77 ? 8.132 2.027 -17.110 1.00 84.50 77 LYS A CA 1
ATOM 559 C C . LYS A 1 77 ? 7.600 1.563 -18.454 1.00 84.50 77 LYS A C 1
ATOM 561 O O . LYS A 1 77 ? 7.501 0.360 -18.699 1.00 84.50 77 LYS A O 1
ATOM 566 N N . SER A 1 78 ? 7.317 2.518 -19.337 1.00 76.50 78 SER A N 1
ATOM 567 C CA . SER A 1 78 ? 6.939 2.224 -20.717 1.00 76.50 78 SER A CA 1
ATOM 568 C C . SER A 1 78 ? 8.003 1.354 -21.382 1.00 76.50 78 SER A C 1
ATOM 570 O O . SER A 1 78 ? 9.207 1.607 -21.258 1.00 76.50 78 SER A O 1
ATOM 572 N N . PHE A 1 79 ? 7.554 0.312 -22.078 1.00 72.12 79 PHE A N 1
ATOM 573 C CA . PHE A 1 79 ? 8.435 -0.5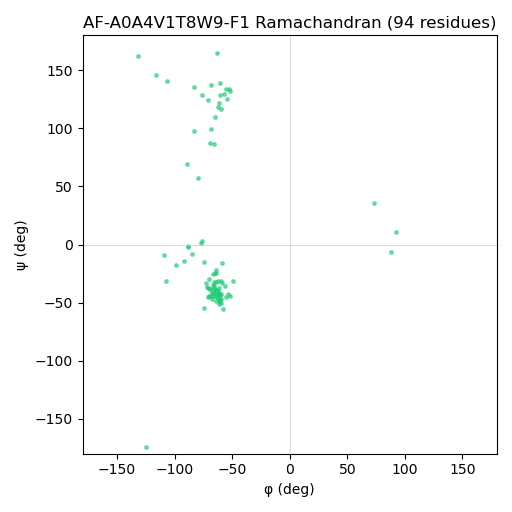50 -22.850 1.00 72.12 79 PHE A CA 1
ATOM 574 C C . PHE A 1 79 ? 9.135 0.281 -23.929 1.00 72.12 79 PHE A C 1
ATOM 576 O O . PHE A 1 79 ? 8.485 0.988 -24.693 1.00 72.12 79 PHE A O 1
ATOM 583 N N . LYS A 1 80 ? 10.463 0.185 -24.002 1.00 83.50 80 LYS A N 1
ATOM 584 C CA . LYS A 1 80 ? 11.244 0.732 -25.115 1.00 83.50 80 LYS A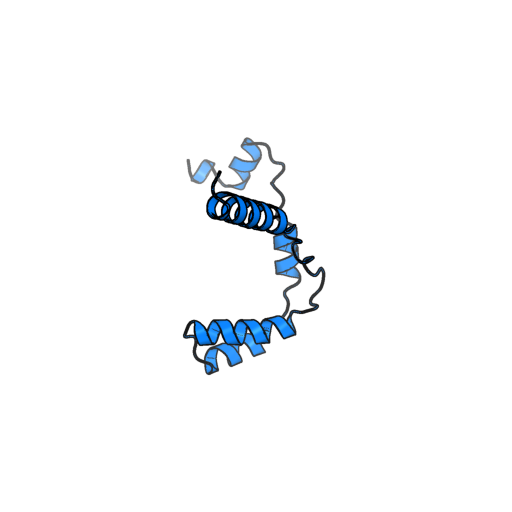 CA 1
ATOM 585 C C . LYS A 1 80 ? 11.356 -0.333 -26.198 1.00 83.50 80 LYS A C 1
ATOM 587 O O . LYS A 1 80 ? 12.408 -0.939 -26.352 1.00 83.50 80 LYS A O 1
ATOM 592 N N . LEU A 1 81 ? 10.233 -0.621 -26.841 1.00 89.69 81 LEU A N 1
ATOM 593 C CA . LEU A 1 81 ? 10.146 -1.553 -27.957 1.00 89.69 81 LEU A CA 1
ATOM 594 C C . LEU A 1 81 ? 9.713 -0.773 -29.194 1.00 89.69 81 LEU A C 1
ATOM 596 O O . LEU A 1 81 ? 8.913 0.160 -29.080 1.00 89.69 81 LEU A O 1
ATOM 600 N N . THR A 1 82 ? 10.204 -1.162 -30.365 1.00 91.38 82 THR A N 1
ATOM 601 C CA . THR A 1 82 ? 9.546 -0.767 -31.613 1.00 91.38 82 THR A CA 1
ATOM 602 C C . THR A 1 82 ? 8.140 -1.371 -31.662 1.00 91.38 82 THR A C 1
ATOM 604 O O . THR A 1 82 ? 7.808 -2.289 -30.902 1.00 91.38 82 THR A O 1
ATOM 607 N N . LEU A 1 83 ? 7.291 -0.866 -32.560 1.00 89.75 83 LEU A N 1
ATOM 608 C CA . LEU A 1 83 ? 5.949 -1.419 -32.744 1.00 89.75 83 LEU A CA 1
ATOM 609 C C . LEU A 1 83 ? 6.004 -2.928 -33.040 1.00 89.75 83 LEU A C 1
ATOM 611 O O . LEU A 1 83 ? 5.305 -3.696 -32.385 1.00 89.75 83 LEU A O 1
ATOM 615 N N . ASP A 1 84 ? 6.894 -3.367 -33.930 1.00 91.75 84 ASP A N 1
ATOM 616 C CA . ASP A 1 84 ? 7.042 -4.784 -34.289 1.00 91.75 84 ASP A CA 1
ATOM 617 C C . ASP A 1 84 ? 7.467 -5.651 -33.098 1.00 91.75 84 ASP A C 1
ATOM 619 O O . ASP A 1 84 ? 6.926 -6.734 -32.863 1.00 91.75 84 ASP A O 1
ATOM 623 N N . GLU A 1 85 ? 8.412 -5.168 -32.292 1.00 92.56 85 GLU A N 1
ATOM 624 C CA . GLU A 1 85 ? 8.850 -5.871 -31.088 1.00 92.56 85 GLU A CA 1
ATOM 625 C C . GLU A 1 85 ? 7.733 -5.978 -30.047 1.00 92.56 85 GLU A C 1
ATOM 627 O O . GLU A 1 85 ? 7.591 -7.014 -29.385 1.00 92.56 85 GLU A O 1
ATOM 632 N N . PHE A 1 86 ? 6.931 -4.922 -29.910 1.00 90.06 86 PHE A N 1
ATOM 633 C CA . PHE A 1 86 ? 5.756 -4.916 -29.053 1.00 90.06 86 PHE A CA 1
ATOM 634 C C . PHE A 1 86 ? 4.709 -5.925 -29.542 1.00 90.06 86 PHE A C 1
ATOM 636 O O . PHE A 1 86 ? 4.255 -6.751 -28.747 1.00 90.06 86 PHE A O 1
ATOM 643 N N . LEU A 1 87 ? 4.375 -5.915 -30.836 1.00 91.56 87 LEU A N 1
ATOM 644 C CA . LEU A 1 87 ? 3.413 -6.838 -31.447 1.00 91.56 87 LEU A CA 1
ATOM 645 C C . LEU A 1 87 ? 3.850 -8.298 -31.279 1.00 91.56 87 LEU A C 1
ATOM 647 O O . LEU A 1 87 ? 3.046 -9.136 -30.867 1.00 91.56 87 LEU A O 1
ATOM 651 N N . ARG A 1 88 ? 5.141 -8.593 -31.477 1.00 91.06 88 ARG A N 1
ATOM 652 C CA . ARG A 1 88 ? 5.718 -9.919 -31.208 1.00 91.06 88 ARG A CA 1
ATOM 653 C C . ARG A 1 88 ? 5.571 -10.320 -29.740 1.00 91.06 88 ARG A C 1
ATOM 655 O O . ARG A 1 88 ? 5.133 -11.428 -29.450 1.00 91.06 88 ARG A O 1
ATOM 662 N N . LYS A 1 89 ? 5.903 -9.429 -28.797 1.00 89.88 89 LYS A N 1
ATOM 663 C CA . LYS A 1 89 ? 5.820 -9.719 -27.353 1.00 89.88 89 LYS A CA 1
ATOM 664 C C . LYS A 1 89 ? 4.383 -9.927 -26.871 1.00 89.88 89 LYS A C 1
ATOM 666 O O . LYS A 1 89 ? 4.158 -10.679 -25.926 1.00 89.88 89 LYS A O 1
ATOM 671 N N . ARG A 1 90 ? 3.420 -9.234 -27.479 1.00 91.06 90 ARG A N 1
ATOM 672 C CA . ARG A 1 90 ? 1.995 -9.317 -27.130 1.00 91.06 90 ARG A CA 1
ATOM 673 C C . ARG A 1 90 ? 1.243 -10.414 -27.885 1.00 91.06 90 ARG A C 1
ATOM 675 O O . ARG A 1 90 ? 0.070 -10.611 -27.590 1.00 91.06 90 ARG A O 1
ATOM 682 N N . GLY A 1 91 ? 1.903 -11.135 -28.795 1.00 91.50 91 GLY A N 1
ATOM 683 C CA . GLY A 1 91 ? 1.302 -12.247 -29.533 1.00 91.50 91 GLY A CA 1
ATOM 684 C C . GLY A 1 91 ? 0.302 -11.796 -30.594 1.00 91.50 91 GLY A C 1
ATOM 685 O O . GLY A 1 91 ? -0.704 -12.464 -30.803 1.00 91.50 91 GLY A O 1
ATOM 686 N N . ALA A 1 92 ? 0.553 -10.661 -31.255 1.00 91.06 92 ALA A N 1
ATOM 687 C CA . ALA A 1 92 ? -0.359 -10.113 -32.259 1.00 91.06 92 ALA A CA 1
ATOM 688 C C . ALA A 1 92 ? -0.672 -11.112 -33.386 1.00 91.06 92 ALA A C 1
ATOM 690 O O . ALA A 1 92 ? -1.816 -11.205 -33.798 1.00 91.06 92 ALA A O 1
ATOM 691 N N . SER A 1 93 ? 0.292 -11.940 -33.799 1.00 86.56 93 SER A N 1
ATOM 692 C CA . SER A 1 93 ? 0.086 -13.006 -34.796 1.00 86.56 93 SER A CA 1
ATOM 693 C C . SER A 1 93 ? -0.979 -14.045 -34.418 1.00 86.56 93 SER A C 1
ATOM 695 O O . SER A 1 93 ? -1.383 -14.834 -35.262 1.00 86.56 93 SER A O 1
ATOM 697 N N . THR A 1 94 ? -1.372 -14.106 -33.144 1.00 88.56 94 THR A N 1
ATOM 698 C CA . THR A 1 94 ? -2.423 -14.999 -32.639 1.00 88.56 94 THR A CA 1
ATOM 699 C C . THR A 1 94 ? -3.767 -14.277 -32.488 1.00 88.56 94 THR A C 1
ATOM 701 O O . THR A 1 94 ? -4.794 -14.932 -32.350 1.00 88.56 94 THR A O 1
ATOM 704 N N . ILE A 1 95 ? -3.770 -12.940 -32.457 1.00 78.94 95 ILE A N 1
ATOM 705 C CA . ILE A 1 95 ? -4.936 -12.111 -32.111 1.00 78.94 95 ILE A CA 1
ATOM 706 C C . ILE A 1 95 ? -5.525 -11.403 -33.342 1.00 78.94 95 ILE A C 1
ATOM 708 O O . ILE A 1 95 ? -6.731 -11.162 -33.357 1.00 78.94 95 ILE A O 1
ATOM 712 N N . VAL A 1 96 ? -4.699 -11.046 -34.332 1.00 62.75 96 VAL A N 1
ATOM 713 C CA . VAL A 1 96 ? -5.089 -10.276 -35.530 1.00 62.75 96 VAL A CA 1
ATOM 714 C C . VAL A 1 96 ? -5.050 -11.137 -36.784 1.00 62.75 96 VAL A C 1
ATOM 716 O O . VAL A 1 96 ? -4.130 -11.979 -36.876 1.00 62.75 96 VAL A O 1
#